Protein AF-A0A2M6YRZ5-F1 (afdb_monomer_lite)

Structure (mmCIF, N/CA/C/O backbone):
data_AF-A0A2M6YRZ5-F1
#
_entry.id   AF-A0A2M6YRZ5-F1
#
loop_
_atom_site.group_PDB
_atom_site.id
_atom_site.type_symbol
_atom_site.label_atom_id
_atom_site.label_alt_id
_atom_site.label_comp_id
_atom_site.label_asym_id
_atom_site.label_entity_id
_atom_site.label_seq_id
_atom_site.pdbx_PDB_ins_code
_atom_site.Cartn_x
_atom_site.Cartn_y
_atom_site.Cartn_z
_atom_site.occupancy
_atom_site.B_iso_or_equiv
_atom_site.auth_seq_id
_atom_site.auth_comp_id
_atom_site.auth_asym_id
_atom_site.auth_atom_id
_atom_site.pdbx_PDB_model_num
ATOM 1 N N . THR A 1 1 ? 5.599 -5.499 3.929 1.00 91.56 1 THR A N 1
ATOM 2 C CA . THR A 1 1 ? 4.939 -6.778 3.593 1.00 91.56 1 THR A CA 1
ATOM 3 C C . THR A 1 1 ? 5.413 -7.351 2.275 1.00 91.56 1 THR A C 1
ATOM 5 O O . THR A 1 1 ? 5.984 -8.422 2.321 1.00 91.56 1 THR A O 1
ATOM 8 N N . LEU A 1 2 ? 5.286 -6.653 1.135 1.00 93.69 2 LEU A N 1
ATOM 9 C CA . LEU A 1 2 ? 5.689 -7.190 -0.181 1.00 93.69 2 LEU A CA 1
ATOM 10 C C . LEU A 1 2 ? 7.113 -7.775 -0.214 1.00 93.69 2 LEU A C 1
ATOM 12 O O . LEU A 1 2 ? 7.282 -8.917 -0.608 1.00 93.69 2 LEU A O 1
ATOM 16 N N . ILE A 1 3 ? 8.103 -7.034 0.297 1.00 92.88 3 ILE A N 1
ATOM 17 C CA . ILE A 1 3 ? 9.513 -7.469 0.346 1.00 92.88 3 ILE A CA 1
ATOM 18 C C . ILE A 1 3 ? 9.700 -8.724 1.217 1.00 92.88 3 ILE A C 1
ATOM 20 O O . ILE A 1 3 ? 10.450 -9.629 0.878 1.00 92.88 3 ILE A O 1
ATOM 24 N N . SER A 1 4 ? 8.980 -8.796 2.339 1.00 92.88 4 SER A N 1
ATOM 25 C CA . SER A 1 4 ? 9.010 -9.973 3.211 1.00 92.88 4 SER A CA 1
ATOM 26 C C . SER A 1 4 ? 8.348 -11.176 2.540 1.00 92.88 4 SER A C 1
ATOM 28 O O . SER A 1 4 ? 8.826 -12.294 2.690 1.00 92.88 4 SER A O 1
ATOM 30 N N . ASN A 1 5 ? 7.260 -10.954 1.797 1.00 94.25 5 ASN A N 1
ATOM 31 C CA . ASN A 1 5 ? 6.554 -12.007 1.071 1.00 94.25 5 ASN A CA 1
ATOM 32 C C . ASN A 1 5 ? 7.372 -12.531 -0.115 1.00 94.25 5 ASN A C 1
ATOM 34 O O . ASN A 1 5 ? 7.206 -13.688 -0.485 1.00 94.25 5 ASN A O 1
ATOM 38 N N . SER A 1 6 ? 8.266 -11.716 -0.684 1.00 91.88 6 SER A N 1
ATOM 39 C CA . SER A 1 6 ? 9.229 -12.158 -1.697 1.00 91.88 6 SER A CA 1
ATOM 40 C C . SER A 1 6 ? 10.481 -12.823 -1.107 1.00 91.88 6 SER A C 1
ATOM 42 O O . SER A 1 6 ? 11.389 -13.165 -1.856 1.00 91.88 6 SER A O 1
ATOM 44 N N . GLY A 1 7 ? 10.535 -13.052 0.212 1.00 89.94 7 GLY A N 1
ATOM 45 C CA . GLY A 1 7 ? 11.619 -13.791 0.871 1.00 89.94 7 GLY A CA 1
ATOM 46 C C . GLY A 1 7 ? 12.844 -12.948 1.239 1.00 89.94 7 GLY A C 1
ATOM 47 O O . GLY A 1 7 ? 13.867 -13.502 1.634 1.00 89.94 7 GLY A O 1
ATOM 48 N N . PHE A 1 8 ? 12.751 -11.619 1.146 1.00 90.12 8 PHE A N 1
ATOM 49 C CA . PHE A 1 8 ? 13.864 -10.709 1.407 1.00 90.12 8 PHE A CA 1
ATOM 50 C C . PHE A 1 8 ? 13.703 -9.928 2.714 1.00 90.12 8 PHE A C 1
ATOM 52 O O . PHE A 1 8 ? 12.595 -9.699 3.207 1.00 90.12 8 PHE A O 1
ATOM 59 N N . ASN A 1 9 ? 14.827 -9.465 3.273 1.00 87.81 9 ASN A N 1
ATOM 60 C CA . ASN A 1 9 ? 14.806 -8.621 4.463 1.00 87.81 9 ASN A CA 1
ATOM 61 C C . ASN A 1 9 ? 14.262 -7.216 4.115 1.00 87.81 9 ASN A C 1
ATOM 63 O O . ASN A 1 9 ? 14.854 -6.511 3.296 1.00 87.81 9 ASN A O 1
ATOM 67 N N . PRO A 1 10 ? 13.161 -6.765 4.740 1.00 90.25 10 PRO A N 1
ATOM 68 C CA . PRO A 1 10 ? 12.538 -5.495 4.389 1.00 90.25 10 PRO A CA 1
ATOM 69 C C . PRO A 1 10 ? 13.323 -4.260 4.851 1.00 90.25 10 PRO A C 1
ATOM 71 O O . PRO A 1 10 ? 13.171 -3.207 4.239 1.00 90.25 10 PRO A O 1
ATOM 74 N N . GLY A 1 11 ? 14.133 -4.347 5.911 1.00 90.12 11 GLY A N 1
ATOM 75 C CA . GLY A 1 11 ? 14.711 -3.169 6.570 1.00 90.12 11 GLY A CA 1
ATOM 76 C C . GLY A 1 11 ? 15.594 -2.329 5.646 1.00 90.12 11 GLY A C 1
ATOM 77 O O . GLY A 1 11 ? 15.416 -1.117 5.544 1.00 90.12 11 GLY A O 1
ATOM 78 N N . GLU A 1 12 ? 16.502 -2.982 4.924 1.00 88.25 12 GLU A N 1
ATOM 79 C CA . GLU A 1 12 ? 17.441 -2.313 4.022 1.00 88.25 12 GLU A CA 1
ATOM 80 C C . GLU A 1 12 ? 16.739 -1.735 2.784 1.00 88.25 12 GLU A C 1
ATOM 82 O O . GLU A 1 12 ? 16.933 -0.573 2.423 1.00 88.25 12 GLU A O 1
ATOM 87 N N . LEU A 1 13 ? 15.889 -2.536 2.138 1.00 91.06 13 LEU A N 1
ATOM 88 C CA . LEU A 1 13 ? 15.257 -2.144 0.882 1.00 91.06 13 LEU A CA 1
ATOM 89 C C . LEU A 1 13 ? 14.197 -1.050 1.084 1.00 91.06 13 LEU A C 1
ATOM 91 O O . LEU A 1 13 ? 14.028 -0.200 0.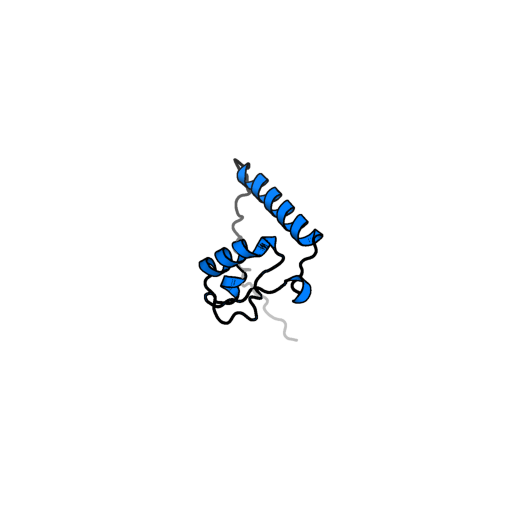214 1.00 91.06 13 LEU A O 1
ATOM 95 N N . ILE A 1 14 ? 13.530 -1.005 2.245 1.00 92.94 14 ILE A N 1
ATOM 96 C CA . ILE A 1 14 ? 12.623 0.099 2.598 1.00 92.94 14 ILE A CA 1
ATOM 97 C C . ILE A 1 14 ? 13.386 1.418 2.750 1.00 92.94 14 ILE A C 1
ATOM 99 O O . ILE A 1 14 ? 12.886 2.453 2.309 1.00 92.94 14 ILE A O 1
ATOM 103 N N . ALA A 1 15 ? 14.576 1.396 3.361 1.00 91.75 15 ALA A N 1
ATOM 104 C CA . ALA A 1 15 ? 15.400 2.595 3.491 1.00 91.75 15 ALA A CA 1
ATOM 105 C C . ALA A 1 15 ? 15.784 3.138 2.106 1.00 91.75 15 ALA A C 1
ATOM 107 O O . ALA A 1 15 ? 15.472 4.286 1.797 1.00 91.75 15 ALA A O 1
ATOM 108 N N . LYS A 1 16 ? 16.3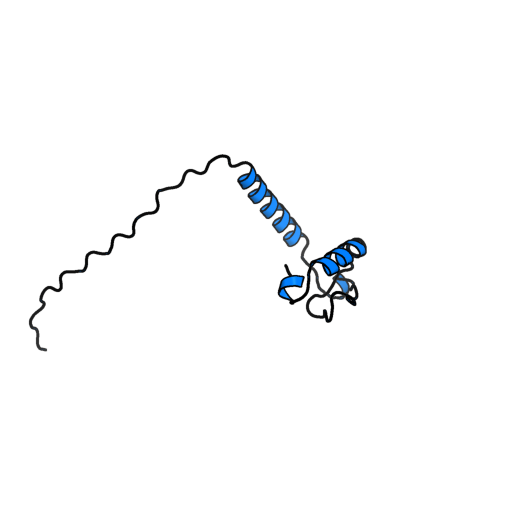03 2.273 1.222 1.00 91.69 16 LYS A N 1
ATOM 109 C CA . LYS A 1 16 ? 16.616 2.637 -0.172 1.00 91.69 16 LYS A CA 1
ATOM 110 C C . LYS A 1 16 ? 15.388 3.142 -0.934 1.00 91.69 16 LYS A C 1
ATOM 112 O O . LYS A 1 16 ? 15.484 4.101 -1.692 1.00 91.69 16 LYS A O 1
ATOM 117 N N . ALA A 1 17 ? 14.223 2.519 -0.729 1.00 92.75 17 ALA A N 1
ATOM 118 C CA . ALA A 1 17 ? 12.973 2.921 -1.379 1.00 92.75 17 ALA A CA 1
ATOM 119 C C . ALA A 1 17 ? 12.527 4.322 -0.965 1.00 92.75 17 ALA A C 1
ATOM 121 O O . ALA A 1 17 ? 12.034 5.070 -1.806 1.00 92.75 17 ALA A O 1
ATOM 122 N N . ARG A 1 18 ? 12.732 4.707 0.299 1.00 93.06 18 ARG A N 1
ATOM 123 C CA . ARG A 1 18 ? 12.438 6.071 0.754 1.00 93.06 18 ARG A CA 1
ATOM 124 C C . ARG A 1 18 ? 13.303 7.106 0.043 1.00 93.06 18 ARG A C 1
ATOM 126 O O . ARG A 1 18 ? 12.744 8.097 -0.423 1.00 93.06 18 ARG A O 1
ATOM 133 N N . ASP A 1 19 ? 14.599 6.849 -0.107 1.00 92.19 19 ASP A N 1
ATOM 134 C CA . ASP A 1 19 ? 15.541 7.809 -0.700 1.00 92.19 19 ASP A CA 1
ATOM 135 C C . ASP A 1 19 ? 15.222 8.132 -2.169 1.00 92.19 19 ASP A C 1
ATOM 137 O O . ASP A 1 19 ? 15.393 9.267 -2.617 1.00 92.19 19 ASP A O 1
ATOM 141 N N . VAL A 1 20 ? 14.711 7.151 -2.920 1.00 93.31 20 VAL A N 1
ATOM 142 C CA . VAL A 1 20 ? 14.397 7.304 -4.353 1.00 93.31 20 VAL A CA 1
ATOM 143 C C . VAL A 1 20 ? 12.925 7.636 -4.638 1.00 93.31 20 VAL A C 1
ATOM 145 O O . VAL A 1 20 ? 12.593 8.041 -5.752 1.00 93.31 20 VAL A O 1
ATOM 148 N N . SER A 1 21 ? 12.040 7.513 -3.641 1.00 90.12 21 SER A N 1
ATOM 149 C CA . SER A 1 21 ? 10.578 7.613 -3.816 1.00 90.12 21 SER A CA 1
ATOM 150 C C . SER A 1 21 ? 10.099 8.926 -4.448 1.00 90.12 21 SER A C 1
ATOM 152 O O . SER A 1 21 ? 9.204 8.919 -5.293 1.00 90.12 21 SER A O 1
ATOM 154 N N . ASN A 1 22 ? 10.733 10.053 -4.109 1.00 90.12 22 ASN A N 1
ATOM 155 C CA . ASN A 1 22 ? 10.371 11.377 -4.634 1.00 90.12 22 ASN A CA 1
ATOM 156 C C . ASN A 1 22 ? 10.627 11.532 -6.145 1.00 90.12 22 ASN A C 1
ATOM 158 O O . ASN A 1 22 ? 10.185 12.509 -6.744 1.00 90.12 22 ASN A O 1
ATOM 162 N N . GLN A 1 23 ? 11.340 10.588 -6.764 1.00 91.94 23 GLN A N 1
ATOM 163 C CA . GLN A 1 23 ? 11.706 10.615 -8.182 1.00 91.94 23 GLN A CA 1
ATOM 164 C C . GLN A 1 23 ? 10.773 9.748 -9.047 1.00 91.94 23 GLN A C 1
ATOM 166 O O . GLN A 1 23 ? 11.044 9.551 -10.227 1.00 91.94 23 GLN A O 1
ATOM 171 N N . GLY A 1 24 ? 9.698 9.187 -8.474 1.00 90.69 24 GLY A N 1
ATOM 172 C CA . GLY A 1 24 ? 8.847 8.205 -9.166 1.00 90.69 24 GLY A CA 1
ATOM 173 C C . GLY A 1 24 ? 9.524 6.841 -9.355 1.00 90.69 24 GLY A C 1
ATOM 174 O O . GLY A 1 24 ? 9.050 5.999 -10.121 1.00 90.69 24 GLY A O 1
ATOM 175 N N . MET A 1 25 ? 10.635 6.629 -8.652 1.00 95.19 25 MET A N 1
ATOM 176 C CA . MET A 1 25 ? 11.428 5.412 -8.688 1.00 95.19 25 MET A CA 1
ATOM 177 C C . MET A 1 25 ? 11.039 4.492 -7.528 1.00 95.19 25 MET A C 1
ATOM 179 O O . MET A 1 25 ? 10.705 4.950 -6.433 1.00 95.19 25 MET A O 1
ATOM 183 N N . GLY A 1 26 ? 11.114 3.185 -7.754 1.00 94.56 26 GLY A N 1
ATOM 184 C CA . GLY A 1 26 ? 10.847 2.163 -6.744 1.00 94.56 26 GLY A CA 1
ATOM 185 C C . GLY A 1 26 ? 11.548 0.852 -7.077 1.00 94.56 26 GLY A C 1
ATOM 186 O O . GLY A 1 26 ? 12.506 0.843 -7.841 1.00 94.56 26 GLY A O 1
ATOM 187 N N . PHE A 1 27 ? 11.093 -0.260 -6.504 1.00 94.75 27 PHE A N 1
ATOM 188 C CA . PHE A 1 27 ? 11.721 -1.569 -6.693 1.00 94.75 27 PHE A CA 1
ATOM 189 C C . PHE A 1 27 ? 10.691 -2.614 -7.115 1.00 94.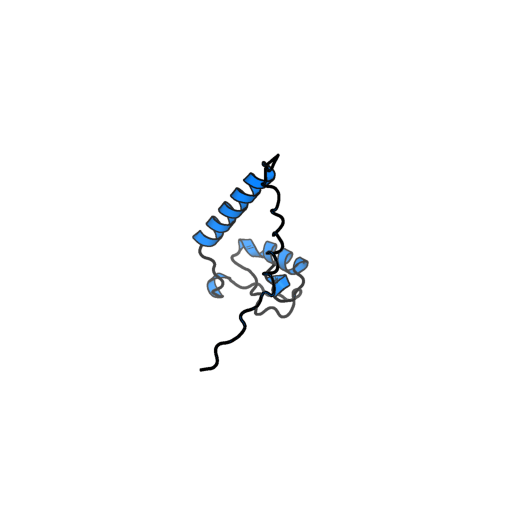75 27 PHE A C 1
ATOM 191 O O . PHE A 1 27 ? 9.666 -2.783 -6.453 1.00 94.75 27 PHE A O 1
ATOM 198 N N . ASP A 1 28 ? 10.993 -3.350 -8.185 1.00 94.38 28 ASP A N 1
ATOM 199 C CA . ASP A 1 28 ? 10.230 -4.533 -8.582 1.00 94.38 28 ASP A CA 1
ATOM 200 C C . ASP A 1 28 ? 10.661 -5.726 -7.722 1.00 94.38 28 ASP A C 1
ATOM 202 O O . ASP A 1 28 ? 11.721 -6.322 -7.919 1.00 94.38 28 ASP A O 1
ATOM 206 N N . VAL A 1 29 ? 9.826 -6.075 -6.746 1.00 93.19 29 VAL A N 1
ATOM 207 C CA . VAL A 1 29 ? 10.106 -7.167 -5.804 1.00 93.19 29 VAL A CA 1
ATOM 208 C C . VAL A 1 29 ? 10.084 -8.551 -6.456 1.00 93.19 29 VAL A C 1
ATOM 210 O O . VAL A 1 29 ? 10.628 -9.482 -5.868 1.00 93.19 29 VAL A O 1
ATOM 213 N N . ASN A 1 30 ? 9.493 -8.702 -7.648 1.00 91.81 30 ASN A N 1
ATOM 214 C CA . ASN A 1 30 ? 9.458 -9.981 -8.366 1.00 91.81 30 ASN A CA 1
ATOM 215 C C . ASN A 1 30 ? 10.761 -10.261 -9.126 1.00 91.81 30 ASN A C 1
ATOM 217 O O . ASN A 1 30 ? 11.031 -11.406 -9.475 1.00 91.81 30 ASN A O 1
ATOM 221 N N . LYS A 1 31 ? 11.559 -9.221 -9.396 1.00 89.75 31 LYS A N 1
ATOM 222 C CA . LYS A 1 31 ? 12.853 -9.309 -10.098 1.00 89.75 31 LYS A CA 1
ATOM 223 C C . LYS A 1 31 ? 14.039 -9.046 -9.175 1.00 89.75 31 LYS A C 1
ATOM 225 O O . LYS A 1 31 ? 15.150 -8.801 -9.637 1.00 89.75 31 LYS A O 1
ATOM 230 N N . LEU A 1 32 ? 13.799 -9.038 -7.869 1.00 88.94 32 LEU A N 1
ATOM 231 C CA . LEU A 1 32 ? 14.831 -8.771 -6.887 1.00 88.94 32 LEU A CA 1
ATOM 232 C C . LEU A 1 32 ? 15.710 -10.016 -6.715 1.00 88.94 32 LEU A C 1
ATOM 234 O O . LEU A 1 32 ? 15.208 -11.076 -6.361 1.00 88.94 32 LEU A O 1
ATOM 238 N N . GLU A 1 33 ? 17.018 -9.886 -6.930 1.00 85.81 33 GLU A N 1
ATOM 239 C CA . GLU A 1 33 ? 17.990 -10.950 -6.623 1.00 85.81 33 GLU A CA 1
ATOM 240 C C . GLU A 1 33 ? 18.597 -10.778 -5.220 1.00 85.81 33 GLU A C 1
ATOM 242 O O . GLU A 1 33 ? 18.909 -11.747 -4.534 1.00 85.81 33 GLU A O 1
ATOM 247 N N . SER A 1 34 ? 18.766 -9.527 -4.776 1.00 85.25 34 SER A N 1
ATOM 248 C CA . SER A 1 34 ? 19.311 -9.164 -3.466 1.00 85.25 34 SER A CA 1
ATOM 249 C C . SER A 1 34 ? 18.859 -7.761 -3.058 1.00 85.25 34 SER A C 1
ATOM 251 O O . SER A 1 34 ? 18.721 -6.875 -3.903 1.00 85.25 34 SER A O 1
ATOM 253 N N . THR A 1 35 ? 18.680 -7.523 -1.755 1.00 85.75 35 THR A N 1
ATOM 254 C CA . THR A 1 35 ? 18.378 -6.189 -1.202 1.00 85.75 35 THR A CA 1
ATOM 255 C C . THR A 1 35 ? 19.572 -5.242 -1.283 1.00 85.75 35 THR A C 1
ATOM 257 O O . THR A 1 35 ? 19.386 -4.029 -1.405 1.00 85.75 35 THR A O 1
ATOM 260 N N . ALA A 1 36 ? 20.793 -5.786 -1.271 1.00 84.25 36 ALA A N 1
ATOM 261 C CA . ALA A 1 36 ? 22.034 -5.020 -1.318 1.00 84.25 36 ALA A CA 1
ATOM 262 C C . ALA A 1 36 ? 22.238 -4.341 -2.680 1.00 84.25 36 ALA A C 1
ATOM 264 O O . ALA A 1 36 ? 22.510 -3.142 -2.740 1.00 84.25 36 ALA A O 1
ATOM 265 N N . ASN A 1 37 ? 22.001 -5.086 -3.762 1.00 84.00 37 ASN A N 1
ATOM 266 C CA . ASN A 1 37 ? 22.234 -4.647 -5.142 1.00 84.00 37 ASN A CA 1
ATOM 267 C C . ASN A 1 37 ? 20.937 -4.290 -5.881 1.00 84.00 37 ASN A C 1
ATOM 269 O O . ASN A 1 37 ? 20.902 -4.279 -7.108 1.00 84.00 37 ASN A O 1
ATOM 273 N N . ALA A 1 38 ? 19.857 -4.037 -5.141 1.00 89.56 38 ALA A N 1
ATOM 274 C CA . ALA A 1 38 ? 18.577 -3.678 -5.722 1.00 89.56 38 ALA A CA 1
ATOM 275 C C . ALA A 1 38 ? 18.716 -2.405 -6.569 1.00 89.56 38 ALA A C 1
ATOM 277 O O . ALA A 1 38 ? 19.156 -1.363 -6.077 1.00 89.56 38 ALA A O 1
ATOM 278 N N . VAL A 1 39 ? 18.324 -2.492 -7.839 1.00 90.62 39 VAL A N 1
ATOM 279 C CA . VAL A 1 39 ? 18.354 -1.363 -8.771 1.00 90.62 39 VAL A CA 1
ATOM 280 C C . VAL A 1 39 ? 16.965 -0.729 -8.815 1.00 90.62 39 VAL A C 1
ATOM 282 O O . VAL A 1 39 ? 15.990 -1.442 -9.070 1.00 90.62 39 VAL A O 1
ATOM 285 N N . PRO A 1 40 ? 16.843 0.585 -8.560 1.00 93.38 40 PRO A N 1
ATOM 286 C CA . PRO A 1 40 ? 15.557 1.247 -8.642 1.00 93.38 40 PRO A CA 1
ATOM 287 C C . PRO A 1 40 ? 15.088 1.335 -10.098 1.00 93.38 40 PRO A C 1
ATOM 289 O O . PRO A 1 40 ? 15.873 1.589 -11.013 1.00 93.38 40 PRO A O 1
ATOM 292 N N . VAL A 1 41 ? 13.789 1.160 -10.306 1.00 95.06 41 VAL A N 1
ATOM 293 C CA . VAL A 1 41 ? 13.122 1.237 -11.608 1.00 95.06 41 VAL A CA 1
ATOM 294 C C . VAL A 1 41 ? 12.112 2.377 -11.619 1.00 95.06 41 VAL A C 1
ATOM 296 O O . VAL A 1 41 ? 11.512 2.696 -10.594 1.00 95.06 41 VAL A O 1
ATOM 299 N N . ASP A 1 42 ? 11.908 2.978 -12.789 1.00 96.00 42 ASP A N 1
ATOM 300 C CA . ASP A 1 42 ? 10.794 3.898 -13.027 1.00 96.00 42 ASP A CA 1
ATOM 301 C C . ASP A 1 42 ? 9.495 3.087 -12.979 1.00 96.00 42 ASP A C 1
ATOM 303 O O . ASP A 1 42 ? 9.260 2.222 -13.829 1.00 96.00 42 ASP A O 1
ATOM 307 N N . MET A 1 43 ? 8.672 3.335 -11.960 1.00 94.94 43 MET A N 1
ATOM 308 C CA . MET A 1 43 ? 7.494 2.512 -11.669 1.00 94.94 43 MET A CA 1
ATOM 309 C C . MET A 1 43 ? 6.439 2.606 -12.778 1.00 94.94 43 MET A C 1
ATOM 311 O O . MET A 1 43 ? 5.754 1.624 -13.069 1.00 94.94 43 MET A O 1
ATOM 315 N N . ILE A 1 44 ? 6.354 3.760 -13.450 1.00 94.44 44 ILE A N 1
ATOM 316 C CA . ILE A 1 44 ? 5.411 3.985 -14.550 1.00 94.44 44 ILE A CA 1
ATOM 317 C C . ILE A 1 44 ? 5.876 3.215 -15.783 1.00 94.44 44 ILE A C 1
ATOM 319 O O . ILE A 1 44 ? 5.093 2.465 -16.368 1.00 94.44 44 ILE A O 1
ATOM 323 N N . LYS A 1 45 ? 7.155 3.342 -16.157 1.00 95.69 45 LYS A N 1
ATOM 324 C CA . LYS A 1 45 ? 7.711 2.606 -17.308 1.00 95.69 45 LYS A CA 1
ATOM 325 C C . LYS A 1 45 ? 7.735 1.098 -17.081 1.00 95.69 45 LYS A C 1
ATOM 327 O O . LYS A 1 45 ? 7.564 0.344 -18.033 1.00 95.69 45 LYS A O 1
ATOM 332 N N . ALA A 1 46 ? 7.929 0.660 -15.838 1.00 94.94 46 ALA A N 1
ATOM 333 C CA . ALA A 1 46 ? 7.863 -0.747 -15.456 1.00 94.94 46 ALA A CA 1
ATOM 334 C C . ALA A 1 46 ? 6.427 -1.308 -15.454 1.00 94.94 46 ALA A C 1
ATOM 336 O O . ALA A 1 46 ? 6.256 -2.521 -15.356 1.00 94.94 46 ALA A O 1
ATOM 337 N N . GLY A 1 47 ? 5.401 -0.451 -15.556 1.00 95.44 47 GLY A N 1
ATOM 338 C CA . GLY A 1 47 ? 3.993 -0.852 -15.508 1.00 95.44 47 GLY A CA 1
ATOM 339 C C . GLY A 1 47 ? 3.501 -1.234 -14.109 1.00 95.44 47 GLY A C 1
ATOM 340 O O . GLY A 1 47 ? 2.427 -1.817 -13.979 1.00 95.44 47 GLY A O 1
ATOM 341 N N . ILE A 1 48 ? 4.263 -0.907 -13.062 1.00 95.00 48 ILE A N 1
ATOM 342 C CA . ILE A 1 48 ? 3.915 -1.173 -11.663 1.00 95.00 48 ILE A CA 1
ATOM 343 C C . ILE A 1 48 ? 3.187 0.062 -11.130 1.00 95.00 48 ILE A C 1
ATOM 345 O O . ILE A 1 48 ? 3.765 0.917 -10.460 1.00 95.00 48 ILE A O 1
ATOM 349 N N . VAL A 1 49 ? 1.915 0.186 -11.506 1.00 95.00 49 VAL A N 1
ATOM 350 C CA . VAL A 1 49 ? 1.089 1.364 -11.223 1.00 95.00 49 VAL A CA 1
ATOM 351 C C . VAL A 1 49 ? -0.135 0.998 -10.396 1.00 95.00 49 VAL A C 1
ATOM 353 O O . VAL A 1 49 ? -0.868 0.070 -10.728 1.00 95.00 49 VAL A O 1
ATOM 356 N N . ASP A 1 50 ? -0.394 1.790 -9.359 1.00 95.75 50 ASP A N 1
ATOM 357 C CA . ASP A 1 50 ? -1.616 1.702 -8.565 1.00 95.75 50 ASP A CA 1
ATOM 358 C C . ASP A 1 50 ? -2.554 2.866 -8.919 1.00 95.75 50 ASP A C 1
ATOM 360 O O . ASP A 1 50 ? -2.129 4.028 -8.924 1.00 95.75 50 ASP A O 1
ATOM 364 N N . PRO A 1 51 ? -3.848 2.616 -9.193 1.00 97.19 51 PRO A N 1
ATOM 365 C CA . PRO A 1 51 ? -4.795 3.692 -9.444 1.00 97.19 51 PRO A CA 1
ATOM 366 C C . PRO A 1 51 ? -4.894 4.635 -8.239 1.00 97.19 51 PRO A C 1
ATOM 368 O O . PRO A 1 51 ? -5.144 4.199 -7.114 1.00 97.19 51 PRO A O 1
ATOM 371 N N . ALA A 1 52 ? -4.804 5.947 -8.476 1.00 96.44 52 ALA A N 1
ATOM 372 C CA . ALA A 1 52 ? -4.808 6.952 -7.407 1.00 96.44 52 ALA A CA 1
ATOM 373 C C . ALA A 1 52 ? -6.028 6.849 -6.471 1.00 96.44 52 ALA A C 1
ATOM 375 O O . ALA A 1 52 ? -5.917 7.079 -5.267 1.00 96.44 52 ALA A O 1
ATOM 376 N N . LYS A 1 53 ? -7.192 6.466 -7.013 1.00 97.81 53 LYS A N 1
ATOM 377 C CA . LYS A 1 53 ? -8.409 6.225 -6.228 1.00 97.81 53 LYS A CA 1
ATOM 378 C C . LYS A 1 53 ? -8.218 5.092 -5.210 1.00 97.8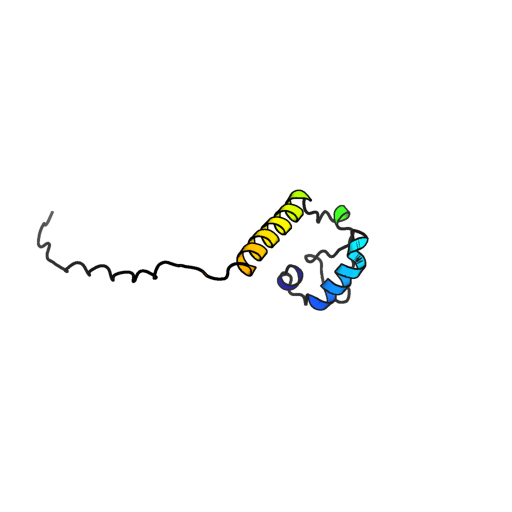1 53 LYS A C 1
ATOM 380 O O . LYS A 1 53 ? -8.591 5.261 -4.057 1.00 97.81 53 LYS A O 1
ATOM 385 N N . VAL A 1 54 ? -7.591 3.985 -5.611 1.00 98.38 54 VAL A N 1
ATOM 386 C CA . VAL A 1 54 ? -7.395 2.801 -4.757 1.00 98.38 54 VAL A CA 1
ATOM 387 C C . VAL A 1 54 ? -6.491 3.133 -3.574 1.00 98.38 54 VAL A C 1
ATOM 389 O O . VAL A 1 54 ? -6.871 2.885 -2.432 1.00 98.38 54 VAL A O 1
ATOM 392 N N . VAL A 1 55 ? -5.338 3.763 -3.824 1.00 97.19 55 VAL A N 1
ATOM 393 C CA . VAL A 1 55 ? -4.384 4.128 -2.759 1.00 97.19 55 VAL A CA 1
ATOM 394 C C . VAL A 1 55 ? -5.013 5.117 -1.773 1.00 97.19 55 VAL A C 1
ATOM 396 O O . VAL A 1 55 ? -4.895 4.964 -0.555 1.00 97.19 55 VAL A O 1
ATOM 399 N N . LYS A 1 56 ? -5.728 6.120 -2.294 1.00 98.12 56 LYS A N 1
ATOM 400 C CA . LYS A 1 56 ? -6.396 7.149 -1.491 1.00 98.12 56 LYS A CA 1
ATOM 401 C C . LYS A 1 56 ? -7.509 6.571 -0.619 1.00 98.12 56 LYS A C 1
ATOM 403 O O . LYS A 1 56 ? -7.584 6.911 0.562 1.00 98.12 56 LYS A O 1
ATOM 408 N N . ASP A 1 57 ? -8.363 5.728 -1.189 1.00 98.44 57 ASP A N 1
ATOM 409 C CA . ASP A 1 57 ? -9.484 5.128 -0.467 1.00 98.44 57 ASP A CA 1
ATOM 410 C C . ASP A 1 57 ? -8.974 4.127 0.585 1.00 98.44 57 ASP A C 1
ATOM 412 O O . ASP A 1 57 ? -9.443 4.151 1.722 1.00 98.44 57 ASP A O 1
ATOM 416 N N . ALA A 1 58 ? -7.942 3.332 0.269 1.00 98.31 58 ALA A N 1
ATOM 417 C CA . ALA A 1 58 ? -7.319 2.409 1.220 1.00 98.31 58 ALA A CA 1
ATOM 418 C C . ALA A 1 58 ? -6.743 3.134 2.448 1.00 98.31 58 ALA A C 1
ATOM 420 O O . ALA A 1 58 ? -7.026 2.744 3.583 1.00 98.31 58 ALA A O 1
ATOM 421 N N . LEU A 1 59 ? -5.990 4.222 2.236 1.00 97.94 59 LEU A N 1
ATOM 422 C CA . LEU A 1 59 ? -5.437 5.021 3.333 1.00 97.94 59 LEU A CA 1
ATOM 423 C C . LEU A 1 59 ? -6.544 5.633 4.198 1.00 97.94 59 LEU A C 1
ATOM 425 O O . LEU A 1 59 ? -6.481 5.564 5.424 1.00 97.94 59 LEU A O 1
ATOM 429 N N . ARG A 1 60 ? -7.565 6.225 3.568 1.00 98.12 60 ARG A N 1
ATOM 430 C CA . ARG A 1 60 ? -8.676 6.877 4.277 1.00 98.12 60 ARG A CA 1
ATOM 431 C C . ARG A 1 60 ? -9.491 5.892 5.105 1.00 98.12 60 ARG A C 1
ATOM 433 O O . ARG A 1 60 ? -9.771 6.177 6.266 1.00 98.12 60 ARG A O 1
ATOM 440 N N . ASN A 1 61 ? -9.834 4.741 4.535 1.00 98.12 61 ASN A N 1
ATOM 441 C CA . ASN A 1 61 ? -10.600 3.712 5.233 1.00 98.12 61 ASN A CA 1
ATOM 442 C C . ASN A 1 61 ? -9.793 3.122 6.396 1.00 98.12 61 ASN A C 1
ATOM 444 O O . ASN A 1 61 ? -10.320 2.985 7.499 1.00 98.12 61 ASN A O 1
ATOM 448 N N . GLY A 1 62 ? -8.500 2.845 6.178 1.00 98.06 62 GLY A N 1
ATOM 449 C CA . GLY A 1 62 ? -7.601 2.362 7.226 1.00 98.06 62 GLY A CA 1
ATOM 450 C C . GLY A 1 62 ? -7.467 3.355 8.381 1.00 98.06 62 GLY A C 1
ATOM 451 O O . GLY A 1 62 ? -7.647 2.979 9.537 1.00 98.06 62 GLY A O 1
ATOM 452 N N . ALA A 1 63 ? -7.229 4.632 8.071 1.00 98.19 63 ALA A N 1
ATOM 453 C CA . ALA A 1 63 ? -7.167 5.689 9.076 1.00 98.19 63 ALA A CA 1
ATOM 454 C C . ALA A 1 63 ? -8.498 5.846 9.830 1.00 98.19 63 ALA A C 1
ATOM 456 O O . ALA A 1 63 ? -8.487 5.956 11.049 1.00 98.19 63 ALA A O 1
ATOM 457 N N . SER A 1 64 ? -9.640 5.793 9.137 1.00 98.31 64 SER A N 1
ATOM 458 C CA . SER A 1 64 ? -10.966 5.915 9.757 1.00 98.31 64 SER A CA 1
ATOM 459 C C . SER A 1 64 ? -11.243 4.812 10.784 1.00 98.31 64 SER A C 1
ATOM 461 O O . SER A 1 64 ? -11.659 5.118 11.902 1.00 98.31 64 SER A O 1
ATOM 463 N N . VAL A 1 65 ? -10.976 3.548 10.440 1.00 98.00 65 VAL A N 1
ATOM 464 C CA . VAL A 1 65 ? -11.156 2.419 11.368 1.00 98.00 65 VAL A CA 1
ATOM 465 C C . VAL A 1 65 ? -10.158 2.499 12.521 1.00 98.00 65 VAL A C 1
ATOM 467 O O . VAL A 1 65 ? -10.550 2.315 13.672 1.00 98.00 65 VAL A O 1
ATOM 470 N N . ALA A 1 66 ? -8.892 2.828 12.239 1.00 97.88 66 ALA A N 1
ATOM 471 C CA . ALA A 1 66 ? -7.879 3.001 13.277 1.00 97.88 66 ALA A CA 1
ATOM 472 C C . ALA A 1 66 ? -8.273 4.100 14.274 1.00 97.88 66 ALA A C 1
ATOM 474 O O . ALA A 1 66 ? -8.182 3.882 15.479 1.00 97.88 66 ALA A O 1
ATOM 475 N N . SER A 1 67 ? -8.768 5.244 13.790 1.00 97.56 67 SER A N 1
ATOM 476 C CA . SER A 1 67 ? -9.263 6.325 14.644 1.00 97.56 67 SER A CA 1
ATOM 477 C C . SER A 1 67 ? -10.433 5.876 15.513 1.00 97.56 67 SER A C 1
ATOM 479 O O . SER A 1 67 ? -10.383 6.111 16.713 1.00 97.56 67 SER A O 1
ATOM 481 N N . MET A 1 68 ? -11.439 5.191 14.951 1.00 96.88 68 MET A N 1
ATOM 482 C CA . MET A 1 68 ? -12.557 4.671 15.751 1.00 96.88 68 MET A CA 1
ATOM 483 C C . MET A 1 68 ? -12.082 3.718 16.851 1.00 96.88 68 MET A C 1
ATOM 485 O O . MET A 1 68 ? -12.503 3.858 17.997 1.00 96.88 68 MET A O 1
ATOM 489 N N . ILE A 1 69 ? -11.194 2.771 16.524 1.00 97.00 69 ILE A N 1
ATOM 490 C CA . ILE A 1 69 ? -10.677 1.790 17.491 1.00 97.00 69 ILE A CA 1
ATOM 491 C C . ILE A 1 69 ? -9.888 2.486 18.602 1.00 97.00 69 ILE A C 1
ATOM 493 O O . ILE A 1 69 ? -10.115 2.196 19.771 1.00 97.00 69 ILE A O 1
ATOM 497 N N . LEU A 1 70 ? -8.996 3.418 18.253 1.00 97.56 70 LEU A N 1
ATOM 498 C CA . LEU A 1 70 ? -8.161 4.130 19.226 1.00 97.56 70 LEU A CA 1
ATOM 499 C C . LEU A 1 70 ? -8.970 4.999 20.198 1.00 97.56 70 LEU A C 1
ATOM 501 O O . LEU A 1 70 ? -8.500 5.235 21.303 1.00 97.56 70 LEU A O 1
ATOM 505 N N . THR A 1 71 ? -10.155 5.473 19.803 1.00 96.62 71 THR A N 1
ATOM 506 C CA . THR A 1 71 ? -11.044 6.274 20.666 1.00 96.62 71 THR A CA 1
ATOM 507 C C . THR A 1 71 ? -12.154 5.459 21.331 1.00 96.62 71 THR A C 1
ATOM 509 O O . THR A 1 71 ? -13.025 6.027 21.989 1.00 96.62 71 THR A O 1
ATOM 512 N N . THR A 1 72 ? -12.200 4.144 21.110 1.00 95.44 72 THR A N 1
ATOM 513 C CA . THR A 1 72 ? -13.209 3.280 21.730 1.00 95.44 72 THR A CA 1
ATOM 514 C C . THR A 1 72 ? -12.742 2.866 23.121 1.00 95.44 72 THR A C 1
ATOM 516 O O . THR A 1 72 ? -11.909 1.978 23.265 1.00 95.44 72 THR A O 1
ATOM 519 N N . GLU A 1 73 ? -13.315 3.480 24.154 1.00 95.62 73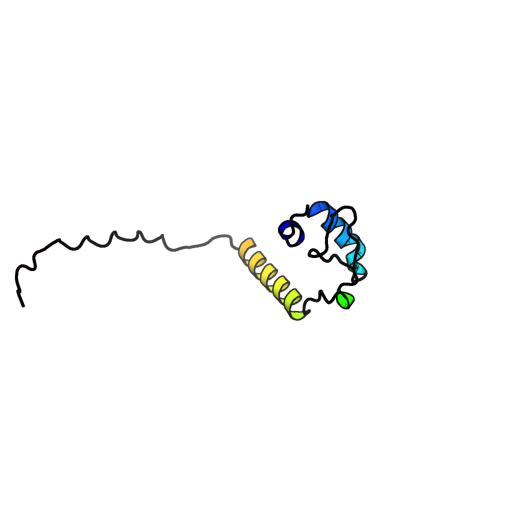 GLU A N 1
ATOM 520 C CA . GLU A 1 73 ? -12.960 3.203 25.556 1.00 95.62 73 GLU A CA 1
ATOM 521 C C . GLU A 1 73 ? -13.582 1.903 26.102 1.00 95.62 73 GLU A C 1
ATOM 523 O O . GLU A 1 73 ? -13.065 1.303 27.042 1.00 95.62 73 GLU A O 1
ATOM 528 N N . CYS A 1 74 ? -14.714 1.456 25.546 1.00 94.38 74 CYS A N 1
ATOM 529 C CA . CYS A 1 74 ? -15.422 0.258 26.002 1.00 94.38 74 CYS A CA 1
ATOM 530 C C . CYS A 1 74 ? -16.172 -0.428 24.853 1.00 94.38 74 CYS A C 1
ATOM 532 O O . CYS A 1 74 ? -16.751 0.233 23.991 1.00 94.38 74 CYS A O 1
ATOM 534 N N . LEU A 1 75 ? -16.192 -1.763 24.879 1.00 93.75 75 LEU A N 1
ATOM 535 C CA . LEU A 1 75 ? -16.962 -2.619 23.980 1.00 93.75 75 LEU A CA 1
ATOM 536 C C . LEU A 1 75 ? -17.918 -3.478 24.813 1.00 93.75 75 LEU A C 1
ATOM 538 O O . LEU A 1 75 ? -17.482 -4.222 25.690 1.00 93.75 75 LEU A O 1
ATOM 542 N N . ILE A 1 76 ? -19.215 -3.396 24.522 1.00 94.19 76 ILE A N 1
ATOM 543 C CA . ILE A 1 76 ? -20.234 -4.275 25.105 1.00 94.19 76 ILE A CA 1
ATOM 544 C C . ILE A 1 76 ? -20.517 -5.380 24.089 1.00 94.19 76 ILE A C 1
ATOM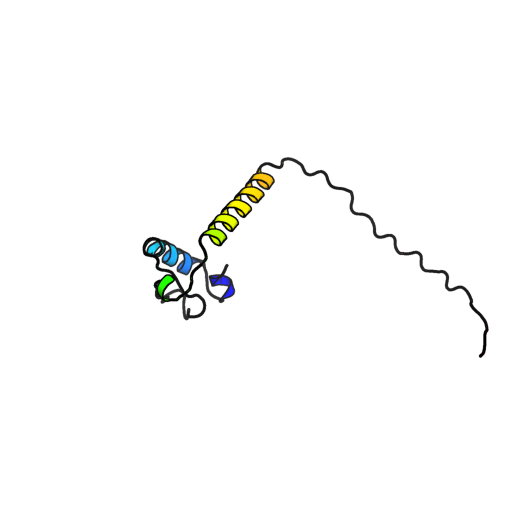 546 O O . ILE A 1 76 ? -20.906 -5.093 22.958 1.00 94.19 76 ILE A O 1
ATOM 550 N N . CYS A 1 77 ? -20.312 -6.635 24.485 1.00 93.94 77 CYS A N 1
ATOM 551 C CA . CYS A 1 77 ? -20.569 -7.804 23.652 1.00 93.94 77 CYS A CA 1
ATOM 552 C C . CYS A 1 77 ? -21.522 -8.786 24.341 1.00 93.94 77 CYS A C 1
ATOM 554 O O . CYS A 1 77 ? -21.600 -8.856 25.569 1.00 93.94 77 CYS A O 1
ATOM 556 N N . GLU A 1 78 ? -22.252 -9.554 23.536 1.00 93.25 78 GLU A N 1
ATOM 557 C CA . GLU A 1 78 ? -23.051 -10.672 24.029 1.00 93.25 78 GLU A CA 1
ATOM 558 C C . GLU A 1 78 ? -22.139 -11.795 24.534 1.00 93.25 78 GLU A C 1
ATOM 560 O O . GLU A 1 78 ? -21.043 -12.032 24.015 1.00 93.25 78 GLU A O 1
ATOM 565 N N . LYS A 1 79 ? -22.594 -12.506 25.569 1.00 90.38 79 LYS A N 1
ATOM 566 C CA . LYS A 1 79 ? -21.862 -13.658 26.093 1.00 90.38 79 LYS A CA 1
ATOM 567 C C . LYS A 1 79 ? -21.839 -14.756 25.021 1.00 90.38 79 LYS A C 1
ATOM 569 O O . LYS A 1 79 ? -22.911 -15.102 24.533 1.00 90.38 79 LYS A O 1
ATOM 574 N N . PRO A 1 80 ? -20.675 -15.358 24.708 1.00 89.06 80 PRO A N 1
ATOM 575 C CA . PRO A 1 80 ? -20.615 -16.469 23.769 1.00 89.06 80 PRO A CA 1
ATOM 576 C C . PRO A 1 80 ? -21.585 -17.576 24.183 1.00 89.06 80 PRO A C 1
ATOM 578 O O . PRO A 1 80 ? -21.518 -18.076 25.313 1.00 89.06 80 PRO A O 1
ATOM 581 N N . GLU A 1 81 ? -22.488 -17.950 23.280 1.00 84.88 81 GLU A N 1
ATOM 582 C CA . GLU A 1 81 ? -23.402 -19.058 23.517 1.00 84.88 81 GLU A CA 1
ATOM 583 C C . GLU A 1 81 ? -22.598 -20.350 23.670 1.00 84.88 81 GLU A C 1
ATOM 585 O O . GLU A 1 81 ? -21.726 -20.681 22.857 1.00 84.88 81 GLU A O 1
ATOM 590 N N . LYS A 1 82 ? -22.893 -21.118 24.722 1.00 79.69 82 LYS A N 1
ATOM 591 C CA . LYS A 1 82 ? -22.459 -22.511 24.748 1.00 79.69 82 LYS A CA 1
ATOM 592 C C . LYS A 1 82 ? -23.274 -23.213 23.674 1.00 79.69 82 LYS A C 1
ATOM 594 O O . LYS A 1 82 ? -24.488 -23.291 23.811 1.00 79.69 82 LYS A O 1
ATOM 599 N N . LYS A 1 83 ? -22.614 -23.733 22.635 1.00 74.00 83 LYS A N 1
ATOM 600 C CA . LYS A 1 83 ? -23.249 -24.705 21.741 1.00 74.00 83 LYS A CA 1
ATOM 601 C C . LYS A 1 83 ? -23.773 -25.828 22.627 1.00 74.00 83 LYS A C 1
ATOM 603 O O . LYS A 1 83 ? -22.972 -26.556 23.215 1.00 74.00 83 LYS A O 1
ATOM 608 N N . GLU A 1 84 ? -25.088 -25.914 22.785 1.00 67.19 84 GLU A N 1
ATOM 609 C CA . GLU A 1 84 ? -25.688 -27.054 23.456 1.00 67.19 84 GLU A CA 1
ATOM 610 C C . GLU A 1 84 ? -25.245 -28.294 22.684 1.00 67.19 84 GLU A C 1
ATOM 612 O O . GLU A 1 84 ? -25.315 -28.333 21.450 1.00 67.19 84 GLU A O 1
ATOM 617 N N . ALA A 1 85 ? -24.703 -29.284 23.397 1.00 63.50 85 ALA A N 1
ATOM 618 C CA . ALA A 1 85 ? -24.557 -30.604 22.819 1.00 63.50 85 ALA A CA 1
ATOM 619 C C . ALA A 1 85 ? -25.966 -30.997 22.386 1.00 63.50 85 ALA A C 1
ATOM 621 O O . ALA A 1 85 ? -26.838 -31.141 23.244 1.00 63.50 85 ALA A O 1
ATOM 622 N N . MET A 1 86 ? -26.199 -31.063 21.069 1.00 63.44 86 MET A N 1
ATOM 623 C CA . MET A 1 86 ? -27.482 -31.508 20.547 1.00 63.44 86 MET A CA 1
ATOM 624 C C . MET A 1 86 ? -27.834 -32.786 21.303 1.00 63.44 86 MET A C 1
ATOM 626 O O . MET A 1 86 ? -26.965 -33.664 21.390 1.00 63.44 86 MET A O 1
ATOM 630 N N . PRO A 1 87 ? -29.029 -32.877 21.910 1.00 57.12 87 PRO A N 1
ATOM 631 C CA . PRO A 1 87 ? -29.401 -34.065 22.648 1.00 57.12 87 PRO A CA 1
ATOM 632 C C . PRO A 1 87 ? -29.180 -35.256 21.725 1.00 57.12 87 PRO A C 1
ATOM 634 O O . PRO A 1 87 ? -29.721 -35.304 20.619 1.00 57.12 87 PRO A O 1
ATOM 637 N N . THR A 1 88 ? -28.318 -36.180 22.154 1.00 59.66 88 THR A N 1
ATOM 638 C CA . THR A 1 88 ? -28.182 -37.490 21.526 1.00 59.66 88 THR A CA 1
ATOM 639 C C . THR A 1 88 ? -29.586 -38.055 21.426 1.00 59.66 88 THR A C 1
ATOM 641 O O . THR A 1 88 ? -30.194 -38.379 22.448 1.00 59.66 88 THR A O 1
ATOM 644 N N . MET A 1 89 ? -30.119 -38.082 20.202 1.00 57.47 89 MET A N 1
ATOM 645 C CA . MET A 1 89 ? -31.405 -38.694 19.905 1.00 57.47 89 MET A CA 1
ATOM 646 C C . MET A 1 89 ? -31.407 -40.088 20.537 1.00 57.47 89 MET A C 1
ATOM 648 O O . MET A 1 89 ? -30.437 -40.829 20.338 1.00 57.47 89 MET A O 1
ATOM 652 N N . PRO A 1 90 ? -32.439 -40.447 21.320 1.00 52.31 90 PRO A N 1
ATOM 653 C CA . PRO A 1 90 ? -32.540 -41.779 21.878 1.00 52.31 90 PRO A CA 1
ATOM 654 C C . PRO A 1 90 ? -32.429 -42.791 20.746 1.00 52.31 90 PRO A C 1
ATOM 656 O O . PRO A 1 90 ? -33.178 -42.741 19.770 1.00 52.31 90 PRO A O 1
ATOM 659 N N . GLN A 1 91 ? -31.478 -43.707 20.882 1.00 57.12 91 GLN A N 1
ATOM 660 C CA . GLN A 1 91 ? -31.402 -44.915 20.081 1.00 57.12 91 GLN A CA 1
ATOM 661 C C . GLN A 1 91 ? -32.643 -45.750 20.422 1.00 57.12 91 GLN A C 1
ATOM 663 O O . GLN A 1 91 ? -32.641 -46.554 21.349 1.00 57.12 91 GLN A O 1
ATOM 668 N N . GLY A 1 92 ? -33.748 -45.454 19.742 1.00 44.97 92 GLY A N 1
ATOM 669 C CA . GLY A 1 92 ? -35.081 -45.932 20.077 1.00 44.97 92 GLY A CA 1
ATOM 670 C C . GLY A 1 92 ? -35.769 -46.523 18.860 1.00 44.97 92 GLY A C 1
ATOM 671 O O . GLY A 1 92 ? -36.420 -45.810 18.111 1.00 44.97 92 GLY A O 1
ATOM 672 N N . GLY A 1 93 ? -35.575 -47.833 18.702 1.00 51.81 93 GLY A N 1
ATOM 673 C CA . GLY A 1 93 ? -36.478 -48.806 18.086 1.00 51.81 93 GLY A CA 1
ATOM 674 C C . GLY A 1 93 ? -37.392 -48.344 16.954 1.00 51.81 93 GLY A C 1
ATOM 675 O O . GLY A 1 93 ? -38.514 -47.922 17.200 1.00 51.81 93 GLY A O 1
ATOM 676 N N . MET A 1 94 ? -36.986 -48.631 15.720 1.00 42.47 94 MET A N 1
ATOM 677 C CA . MET A 1 94 ? -37.940 -48.952 14.660 1.00 42.47 94 MET A CA 1
ATOM 678 C C . MET A 1 94 ? -37.652 -50.387 14.224 1.00 42.47 94 MET A C 1
ATOM 680 O O . MET A 1 94 ? -36.866 -50.651 13.316 1.00 42.47 94 MET A O 1
ATOM 684 N N . GLY A 1 95 ? -38.210 -51.325 14.987 1.00 49.66 95 GLY A N 1
ATOM 685 C CA . GLY A 1 95 ? -38.312 -52.707 14.555 1.00 49.66 95 GLY A CA 1
ATOM 686 C C . GLY A 1 95 ? -39.249 -52.800 13.354 1.00 49.66 95 GLY A C 1
ATOM 687 O O . GLY A 1 95 ? -40.316 -52.195 13.367 1.00 49.66 95 GLY A O 1
ATOM 688 N N . GLY A 1 96 ? -38.831 -53.584 12.362 1.00 51.06 96 GLY A N 1
ATOM 689 C CA . GLY A 1 96 ? -39.700 -54.270 11.410 1.00 51.06 96 GLY A CA 1
ATOM 690 C C . GLY A 1 96 ? -40.448 -53.403 10.399 1.00 51.06 96 GLY A C 1
ATOM 691 O O . GLY A 1 96 ? -41.555 -52.948 10.662 1.00 51.06 96 GLY A O 1
ATOM 692 N N . MET A 1 97 ? -39.920 -53.343 9.180 1.00 41.59 97 MET A N 1
ATOM 693 C CA . MET A 1 97 ? -40.734 -53.643 8.002 1.00 41.59 97 MET A CA 1
ATOM 694 C C . MET A 1 97 ? -39.816 -54.181 6.911 1.00 41.59 97 MET A C 1
ATOM 696 O O . MET A 1 97 ? -39.101 -53.433 6.250 1.00 41.59 97 MET A O 1
ATOM 700 N N . ASP A 1 98 ? -39.829 -55.505 6.791 1.00 42.66 98 ASP A N 1
ATOM 701 C CA . ASP A 1 98 ? -39.427 -56.212 5.586 1.00 42.66 98 ASP A CA 1
ATOM 702 C C . ASP A 1 98 ? -40.365 -55.773 4.456 1.00 42.66 98 ASP A C 1
ATOM 704 O O . ASP A 1 98 ? -41.566 -56.000 4.577 1.00 42.66 98 ASP A O 1
ATOM 708 N N . TYR A 1 99 ? -39.827 -55.123 3.421 1.00 41.28 99 TYR A N 1
ATOM 709 C CA . TYR A 1 99 ? -40.204 -55.222 2.001 1.00 41.28 99 TYR A CA 1
ATOM 710 C C . TYR A 1 99 ? -39.089 -54.611 1.147 1.00 41.28 99 TYR A C 1
ATOM 712 O O . TYR A 1 99 ? -38.616 -53.505 1.494 1.00 41.28 99 TYR A O 1
#

Organism: NCBI:txid1974882

InterPro domains:
  IPR001844 Chaperonin Cpn60/GroEL [PTHR45633] (4-89)
  IPR002423 Chaperonin Cpn60/GroEL/TCP-1 family [PF00118] (1-79)
  IPR027413 GroEL-like equatorial domain superfamily [G3DSA:1.10.560.10] (1-80)
  IPR027413 GroEL-like equatorial domain superfamily [SSF48592] (1-80)

Sequence (99 aa):
TLISNSGFNPGELIAKARDVSNQGMGFDVNKLESTANAVPVDMIKAGIVDPAKVVKDALRNGASVASMILTTECLICEKPEKKEAMPTMPQGGMGGMDY

pLDDT: mean 86.49, std 15.74, range [41.28, 98.44]

Radius of gyration: 28.0 Å; chains: 1; bounding box: 63×68×43 Å

Foldseek 3Di:
DLLVVLVADCPLQVVVQVVCVVVCWHFDSVPDPHSVPTDIDNCVVVVVDDPPVVVVVVVVVVVVVVVVVVPDPDDDDDDDDDPPPPPPDPPDDDDDDDD

Secondary structure (DSSP, 8-state):
-HHHHTTS-HHHHHHHHHHHHTTTEE--TTS-S-STTPPPEETTTTT----HHHHHHHHHHHHHHHHHHHT------PPPPP-----------------